Protein AF-A0A1I2R058-F1 (afdb_monomer_lite)

pLDDT: mean 85.04, std 12.89, range [43.91, 97.31]

Sequence (132 aa):
MIHPSYVELMKVVNSDATEVGEEPVVNSRYSIVLAAAKRARQIIGGDDPFVAKPKCNKPLSIAVEELYNQDVKILSEEEAAKLIAEEEAREAQRAKEREEQLREYARKQAEAALQAENTTEVEAEEEATTEE

Structure (mmCIF, N/CA/C/O backbone):
data_AF-A0A1I2R058-F1
#
_entry.id   AF-A0A1I2R058-F1
#
loop_
_atom_site.group_PDB
_atom_site.id
_atom_site.type_symbol
_atom_site.label_atom_id
_atom_site.label_alt_id
_atom_site.label_comp_id
_atom_site.label_asym_id
_atom_site.label_entity_id
_atom_site.label_seq_id
_atom_site.pdbx_PDB_ins_code
_atom_site.Cartn_x
_atom_site.Cartn_y
_atom_site.Cartn_z
_atom_site.occupancy
_atom_site.B_iso_or_equiv
_atom_site.auth_seq_id
_atom_site.auth_comp_id
_atom_site.auth_asym_id
_atom_site.auth_atom_id
_atom_site.pdbx_PDB_model_num
ATOM 1 N N . MET A 1 1 ? 8.945 -6.847 -27.751 1.00 54.06 1 MET A N 1
ATOM 2 C CA . MET A 1 1 ? 9.712 -6.655 -26.500 1.00 54.06 1 MET A CA 1
ATOM 3 C C . MET A 1 1 ? 8.915 -7.246 -25.352 1.00 54.06 1 MET A C 1
ATOM 5 O O . MET A 1 1 ? 7.712 -7.415 -25.507 1.00 54.06 1 MET A O 1
ATOM 9 N N . ILE A 1 2 ? 9.569 -7.594 -24.241 1.00 68.44 2 ILE A N 1
ATOM 10 C CA . ILE A 1 2 ? 8.859 -7.979 -23.015 1.00 68.44 2 ILE A CA 1
ATOM 11 C C . ILE A 1 2 ? 8.210 -6.708 -22.462 1.00 68.44 2 ILE A C 1
ATOM 13 O O . ILE A 1 2 ? 8.915 -5.734 -22.205 1.00 68.44 2 ILE A O 1
ATOM 17 N N . HIS A 1 3 ? 6.885 -6.723 -22.343 1.00 72.88 3 HIS A N 1
ATOM 18 C CA . HIS A 1 3 ? 6.107 -5.636 -21.763 1.00 72.88 3 HIS A CA 1
ATOM 19 C C . HIS A 1 3 ? 5.541 -6.052 -20.399 1.00 72.88 3 HIS A C 1
ATOM 21 O O . HIS A 1 3 ? 5.154 -7.217 -20.249 1.00 72.88 3 HIS A O 1
ATOM 27 N N . PRO A 1 4 ? 5.449 -5.108 -19.446 1.00 85.81 4 PRO A N 1
ATOM 28 C CA . PRO A 1 4 ? 5.922 -3.723 -19.555 1.00 85.81 4 PRO A CA 1
ATOM 29 C C . PRO A 1 4 ? 7.453 -3.614 -19.458 1.00 85.81 4 PRO A C 1
ATOM 31 O O . PRO A 1 4 ? 8.120 -4.409 -18.793 1.00 85.81 4 PRO A O 1
ATOM 34 N N . SER A 1 5 ? 8.021 -2.626 -20.147 1.00 90.06 5 SER A N 1
ATOM 35 C CA . SER A 1 5 ? 9.442 -2.302 -20.036 1.00 90.06 5 SER A CA 1
ATOM 36 C C . SER A 1 5 ? 9.715 -1.471 -18.782 1.00 90.06 5 SER A C 1
ATOM 38 O O . SER A 1 5 ? 8.847 -0.772 -18.262 1.00 90.06 5 SER A O 1
ATOM 40 N N . TYR A 1 6 ? 10.966 -1.476 -18.325 1.00 88.62 6 TYR A N 1
ATOM 41 C CA . TYR A 1 6 ? 11.384 -0.657 -17.187 1.00 88.62 6 TYR A CA 1
ATOM 42 C C . TYR A 1 6 ? 11.066 0.841 -17.369 1.00 88.62 6 TYR A C 1
ATOM 44 O O . TYR A 1 6 ? 10.654 1.514 -16.428 1.00 88.62 6 TYR A O 1
ATOM 52 N N . VAL A 1 7 ? 11.253 1.368 -18.582 1.00 89.56 7 VAL A N 1
ATOM 53 C CA . VAL A 1 7 ? 10.993 2.784 -18.881 1.00 89.56 7 VAL A CA 1
ATOM 54 C C . VAL A 1 7 ? 9.496 3.090 -18.822 1.00 89.56 7 VAL A C 1
ATOM 56 O O . VAL A 1 7 ? 9.119 4.170 -18.383 1.00 89.56 7 VAL A O 1
ATOM 59 N N . GLU A 1 8 ? 8.650 2.145 -19.237 1.00 91.00 8 GLU A N 1
ATOM 60 C CA . GLU A 1 8 ? 7.193 2.272 -19.129 1.00 91.00 8 GLU A CA 1
ATOM 61 C C . GLU A 1 8 ? 6.760 2.299 -17.661 1.00 91.00 8 GLU A C 1
ATOM 63 O O . GLU A 1 8 ? 6.052 3.219 -17.265 1.00 91.00 8 GLU A O 1
ATOM 68 N N . LEU A 1 9 ? 7.263 1.370 -16.840 1.00 90.62 9 LEU A N 1
ATOM 69 C CA . LEU A 1 9 ? 6.973 1.340 -15.402 1.00 90.62 9 LEU A CA 1
ATOM 70 C C . LEU A 1 9 ? 7.388 2.641 -14.708 1.00 90.62 9 LEU A C 1
ATOM 72 O O . LEU A 1 9 ? 6.625 3.186 -13.924 1.00 90.62 9 LEU A O 1
ATOM 76 N N . MET A 1 10 ? 8.568 3.173 -15.033 1.00 90.81 10 MET A N 1
ATOM 77 C CA . MET A 1 10 ? 9.049 4.426 -14.450 1.00 90.81 10 MET A CA 1
ATOM 78 C C . MET A 1 10 ? 8.128 5.614 -14.740 1.00 90.81 10 MET A C 1
ATOM 80 O O . MET A 1 10 ? 7.953 6.485 -13.894 1.00 90.81 10 MET A O 1
ATOM 84 N N . LYS A 1 11 ? 7.561 5.666 -15.949 1.00 89.94 11 LYS A N 1
ATOM 85 C CA . LYS A 1 11 ? 6.641 6.734 -16.347 1.00 89.94 11 LYS A CA 1
ATOM 86 C C . LYS A 1 11 ? 5.294 6.595 -15.654 1.00 89.94 11 LYS A C 1
ATOM 88 O O . LYS A 1 11 ? 4.780 7.585 -15.161 1.00 89.94 11 LYS A O 1
ATOM 93 N N . VAL A 1 12 ? 4.754 5.379 -15.616 1.00 90.62 12 VAL A N 1
ATOM 94 C CA . VAL A 1 12 ? 3.454 5.101 -14.996 1.00 90.62 12 VAL A CA 1
ATOM 95 C C . VAL A 1 12 ? 3.494 5.338 -13.489 1.00 90.62 12 VAL A C 1
ATOM 97 O O . VAL A 1 12 ? 2.598 5.959 -12.943 1.00 90.62 12 VAL A O 1
ATOM 100 N N . VAL A 1 13 ? 4.543 4.888 -12.803 1.00 88.69 13 VAL A N 1
ATOM 101 C CA . VAL A 1 13 ? 4.646 5.063 -11.346 1.00 88.69 13 VAL A CA 1
ATOM 102 C C . VAL A 1 13 ? 4.788 6.536 -10.957 1.00 88.69 13 VAL A C 1
ATOM 104 O O . VAL A 1 13 ? 4.264 6.949 -9.931 1.00 88.69 13 VAL A O 1
ATOM 107 N N . ASN A 1 14 ? 5.484 7.332 -11.769 1.00 89.75 14 ASN A N 1
ATOM 108 C CA . ASN A 1 14 ? 5.691 8.750 -11.486 1.00 89.75 14 ASN A CA 1
ATOM 109 C C . ASN A 1 14 ? 4.631 9.667 -12.112 1.00 89.75 14 ASN A C 1
ATOM 111 O O . ASN A 1 14 ? 4.773 10.877 -11.959 1.00 89.75 14 ASN A O 1
ATOM 115 N N . SER A 1 15 ? 3.616 9.149 -12.820 1.00 87.06 15 SER A N 1
ATOM 116 C CA . SER A 1 15 ? 2.657 10.000 -13.544 1.00 87.06 15 SER A CA 1
ATOM 117 C C . SER A 1 15 ? 2.003 11.013 -12.611 1.00 87.06 15 SER A C 1
ATOM 119 O O . SER A 1 15 ? 2.060 12.208 -12.885 1.00 87.06 15 SER A O 1
ATOM 121 N N . ASP A 1 16 ? 1.519 10.546 -11.459 1.00 80.25 16 ASP A N 1
ATOM 122 C CA . ASP A 1 16 ? 0.811 11.363 -10.472 1.00 80.25 16 ASP A CA 1
ATOM 123 C C . ASP A 1 16 ? 1.713 12.487 -9.934 1.00 80.25 16 ASP A C 1
ATOM 125 O O . ASP A 1 16 ? 1.331 13.654 -9.950 1.00 80.25 16 ASP A O 1
ATOM 129 N N . ALA A 1 17 ? 2.952 12.160 -9.548 1.00 77.00 17 ALA A N 1
ATOM 130 C CA . ALA A 1 17 ? 3.919 13.145 -9.059 1.00 77.00 17 ALA A CA 1
ATOM 131 C C . ALA A 1 17 ? 4.283 14.176 -10.143 1.00 77.00 17 ALA A C 1
ATOM 133 O O . ALA A 1 17 ? 4.318 15.379 -9.887 1.00 77.00 17 ALA A O 1
ATOM 134 N N . THR A 1 18 ? 4.501 13.724 -11.384 1.00 71.25 18 THR A N 1
ATOM 135 C CA . THR A 1 18 ? 4.857 14.622 -12.493 1.00 71.25 18 THR A CA 1
ATOM 136 C C . THR A 1 18 ? 3.718 15.544 -12.920 1.00 71.25 18 THR A C 1
ATOM 138 O O . THR A 1 18 ? 3.991 16.659 -13.360 1.00 71.25 18 THR A O 1
ATOM 141 N N . GLU A 1 19 ? 2.461 15.117 -12.784 1.00 73.00 19 GLU A N 1
ATOM 142 C CA . GLU A 1 19 ? 1.288 15.941 -13.105 1.00 73.00 19 GLU A CA 1
ATOM 143 C C . GLU A 1 19 ? 1.042 17.035 -12.060 1.00 73.00 19 GLU A C 1
ATOM 145 O O . GLU A 1 19 ? 0.653 18.148 -12.416 1.00 73.00 19 GLU A O 1
ATOM 150 N N . VAL A 1 20 ? 1.321 16.751 -10.786 1.00 75.12 20 VAL A N 1
ATOM 151 C CA . VAL A 1 20 ? 1.170 17.708 -9.674 1.00 75.12 20 VAL A CA 1
ATOM 152 C C . VAL A 1 20 ? 2.397 18.630 -9.538 1.00 75.12 20 VAL A C 1
ATOM 154 O O . VAL A 1 20 ? 2.352 19.638 -8.835 1.00 75.12 20 VAL A O 1
ATOM 157 N N . GLY A 1 21 ? 3.480 18.350 -10.274 1.00 76.62 21 GLY A N 1
ATOM 158 C CA . GLY A 1 21 ? 4.735 19.106 -10.204 1.00 76.62 21 GLY A CA 1
ATOM 159 C C . GLY A 1 21 ? 5.572 18.779 -8.964 1.00 76.62 21 GLY A C 1
ATOM 160 O O . GLY A 1 21 ? 6.439 19.567 -8.586 1.00 76.62 21 GLY A O 1
ATOM 161 N N . GLU A 1 22 ? 5.308 17.635 -8.335 1.00 77.62 22 GLU A N 1
ATOM 162 C CA . GLU A 1 22 ? 6.061 17.105 -7.202 1.00 77.62 22 GLU A CA 1
ATOM 163 C C . GLU A 1 22 ? 7.317 16.356 -7.669 1.00 77.62 22 GLU A C 1
ATOM 165 O O . GLU A 1 22 ? 7.486 16.015 -8.846 1.00 77.62 22 GLU A O 1
ATOM 170 N N . GLU A 1 23 ? 8.239 16.107 -6.736 1.00 79.56 23 GLU A N 1
ATOM 171 C CA . GLU A 1 23 ? 9.433 15.327 -7.040 1.00 79.56 23 GLU A CA 1
ATOM 172 C C . GLU A 1 23 ? 9.065 13.875 -7.395 1.00 79.56 23 GLU A C 1
ATOM 174 O O . GLU A 1 23 ? 8.212 13.265 -6.748 1.00 79.56 23 GLU A O 1
ATOM 179 N N . PRO A 1 24 ? 9.712 13.280 -8.414 1.00 82.19 24 PRO A N 1
ATOM 180 C CA . PRO A 1 24 ? 9.434 11.910 -8.813 1.00 82.19 24 PRO A CA 1
ATOM 181 C C . PRO A 1 24 ? 9.752 10.941 -7.673 1.00 82.19 24 PRO A C 1
ATOM 183 O O . PRO A 1 24 ? 10.893 10.851 -7.211 1.00 82.19 24 PRO A O 1
ATOM 186 N N . VAL A 1 25 ? 8.747 10.151 -7.296 1.00 81.62 25 VAL A N 1
ATOM 187 C CA . VAL A 1 25 ? 8.838 9.125 -6.248 1.00 81.62 25 VAL A CA 1
ATOM 188 C C . VAL A 1 25 ? 9.936 8.110 -6.568 1.00 81.62 25 VAL A C 1
ATOM 190 O O . VAL A 1 25 ? 10.644 7.622 -5.683 1.00 81.62 25 VAL A O 1
ATOM 193 N N . VAL A 1 26 ? 10.112 7.784 -7.852 1.00 85.44 26 VAL A N 1
ATOM 194 C CA . VAL A 1 26 ? 11.072 6.778 -8.292 1.00 85.44 26 VAL A CA 1
ATOM 195 C C . VAL A 1 26 ? 12.054 7.328 -9.318 1.00 85.44 26 VAL A C 1
ATOM 197 O O . VAL A 1 26 ? 11.699 7.607 -10.457 1.00 85.44 26 VAL A O 1
ATOM 200 N N . ASN A 1 27 ? 13.334 7.382 -8.933 1.00 84.38 27 ASN A N 1
ATOM 201 C CA . ASN A 1 27 ? 14.437 7.855 -9.784 1.00 84.38 27 ASN A CA 1
ATOM 202 C C . ASN A 1 27 ? 15.387 6.745 -10.261 1.00 84.38 27 ASN A C 1
ATOM 204 O O . ASN A 1 27 ? 16.202 6.958 -11.159 1.00 84.38 27 ASN A O 1
ATOM 208 N N . SER A 1 28 ? 15.287 5.535 -9.699 1.00 89.50 28 SER A N 1
ATOM 209 C CA . SER A 1 28 ? 16.214 4.436 -9.991 1.00 89.50 28 SER A CA 1
ATOM 210 C C . SER A 1 28 ? 15.523 3.135 -10.397 1.00 89.50 28 SER A C 1
ATOM 212 O O . SER A 1 28 ? 14.393 2.856 -9.989 1.00 89.50 28 SER A O 1
ATOM 214 N N . ARG A 1 29 ? 16.256 2.276 -11.130 1.00 91.25 29 ARG A N 1
ATOM 215 C CA . ARG A 1 29 ? 15.748 0.941 -11.494 1.00 91.25 29 ARG A CA 1
ATOM 216 C C . ARG A 1 29 ? 15.513 0.054 -10.289 1.00 91.25 29 ARG A C 1
ATOM 218 O O . ARG A 1 29 ? 14.584 -0.749 -10.264 1.00 91.25 29 ARG A O 1
ATOM 225 N N . TYR A 1 30 ? 16.374 0.223 -9.298 1.00 92.81 30 TYR A N 1
ATOM 226 C CA . TYR A 1 30 ? 16.395 -0.583 -8.094 1.00 92.81 30 TYR A CA 1
ATOM 227 C C . TYR A 1 30 ? 15.135 -0.386 -7.258 1.00 92.81 30 TYR A C 1
ATOM 229 O O . TYR A 1 30 ? 14.639 -1.356 -6.699 1.00 92.81 30 TYR A O 1
ATOM 237 N N . SER A 1 31 ? 14.570 0.821 -7.240 1.00 91.06 31 SER A N 1
ATOM 238 C CA . SER A 1 31 ? 13.334 1.123 -6.513 1.00 91.06 31 SER A CA 1
ATOM 239 C C . SER A 1 31 ? 12.144 0.312 -7.037 1.00 91.06 31 SER A C 1
ATOM 241 O O . SER A 1 31 ? 11.438 -0.307 -6.245 1.00 91.06 31 SER A O 1
ATOM 243 N N . ILE A 1 32 ? 11.967 0.230 -8.363 1.00 92.38 32 ILE A N 1
ATOM 244 C CA . ILE A 1 32 ? 10.899 -0.583 -8.974 1.00 92.38 32 ILE A CA 1
ATOM 245 C C . ILE A 1 32 ? 11.112 -2.067 -8.664 1.00 92.38 32 ILE A C 1
ATOM 247 O O . 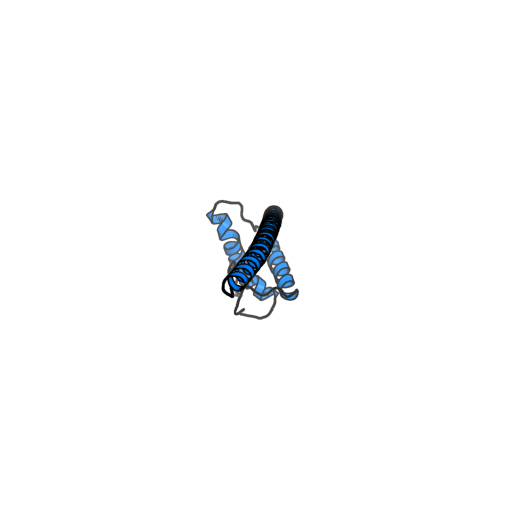ILE A 1 32 ? 10.175 -2.764 -8.283 1.00 92.38 32 ILE A O 1
ATOM 251 N N . VAL A 1 33 ? 12.352 -2.554 -8.782 1.00 94.31 33 VAL A N 1
ATOM 252 C CA . VAL A 1 33 ? 12.690 -3.953 -8.473 1.00 94.31 33 VAL A CA 1
ATOM 253 C C . VAL A 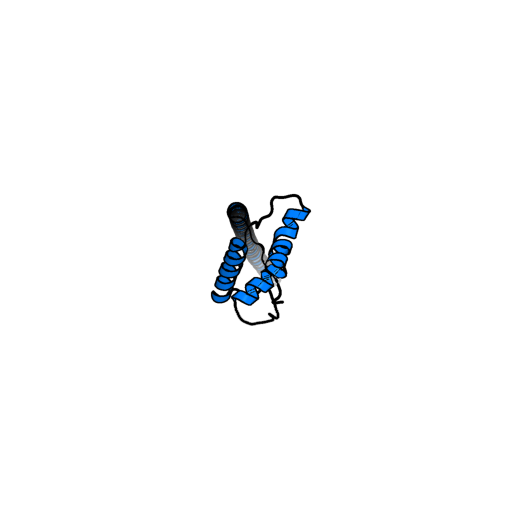1 33 ? 12.391 -4.279 -7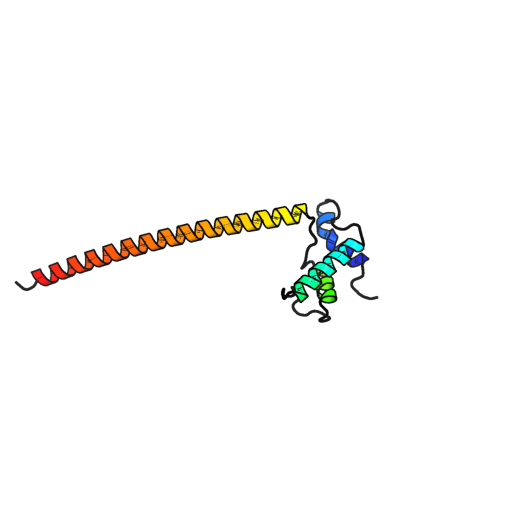.010 1.00 94.31 33 VAL A C 1
ATOM 255 O O . VAL A 1 33 ? 11.819 -5.328 -6.719 1.00 94.31 33 VAL A O 1
ATOM 258 N N . LEU A 1 34 ? 12.747 -3.381 -6.090 1.00 94.00 34 LEU A N 1
ATOM 259 C CA . LEU A 1 34 ? 12.524 -3.569 -4.663 1.00 94.00 34 LEU A CA 1
ATOM 260 C C . LEU A 1 34 ? 11.030 -3.562 -4.326 1.00 94.00 34 LEU A C 1
ATOM 262 O O . LEU A 1 34 ? 10.577 -4.427 -3.579 1.00 94.00 34 LEU A O 1
ATOM 266 N N . ALA A 1 35 ? 10.263 -2.633 -4.898 1.00 93.50 35 ALA A N 1
ATOM 267 C CA . ALA A 1 35 ? 8.818 -2.559 -4.710 1.00 93.50 35 ALA A CA 1
ATOM 268 C C . ALA A 1 35 ? 8.105 -3.803 -5.256 1.00 93.50 35 ALA A C 1
ATOM 270 O O . ALA A 1 35 ? 7.359 -4.450 -4.523 1.00 93.50 35 ALA A O 1
ATOM 271 N N . ALA A 1 36 ? 8.412 -4.208 -6.493 1.00 94.50 36 ALA A N 1
ATOM 272 C CA . ALA A 1 36 ? 7.850 -5.416 -7.095 1.00 94.50 36 ALA A CA 1
ATOM 273 C C . ALA A 1 36 ? 8.203 -6.673 -6.283 1.00 94.50 36 ALA A C 1
ATOM 275 O O . ALA A 1 36 ? 7.360 -7.545 -6.085 1.00 94.50 36 ALA A O 1
ATOM 276 N N . ALA A 1 37 ? 9.430 -6.763 -5.757 1.00 96.56 37 ALA A N 1
ATOM 277 C CA . ALA A 1 37 ? 9.844 -7.874 -4.904 1.00 96.56 37 ALA A CA 1
ATOM 278 C C . ALA A 1 37 ? 9.116 -7.885 -3.550 1.00 96.56 37 ALA A C 1
ATOM 280 O O . ALA A 1 37 ? 8.719 -8.955 -3.086 1.00 96.56 37 ALA A O 1
ATOM 281 N N . LYS A 1 38 ? 8.925 -6.720 -2.915 1.00 95.75 38 LYS A N 1
ATOM 282 C CA . LYS A 1 38 ? 8.150 -6.595 -1.669 1.00 95.75 38 LYS A CA 1
ATOM 283 C C . LYS A 1 38 ? 6.695 -7.012 -1.891 1.00 95.75 38 LYS A C 1
ATOM 285 O O . LYS A 1 38 ? 6.196 -7.851 -1.145 1.00 95.75 38 LYS A O 1
ATOM 290 N N . ARG A 1 39 ? 6.057 -6.518 -2.955 1.00 96.44 39 ARG A N 1
ATOM 291 C CA . ARG A 1 39 ? 4.677 -6.885 -3.295 1.00 96.44 39 ARG A CA 1
ATOM 292 C C . ARG A 1 39 ? 4.537 -8.366 -3.652 1.00 96.44 39 ARG A C 1
ATOM 294 O O . ARG A 1 39 ? 3.627 -9.035 -3.182 1.00 96.44 39 ARG A O 1
ATOM 301 N N . ALA A 1 40 ? 5.494 -8.939 -4.377 1.00 96.88 40 ALA A N 1
ATOM 302 C CA . ALA A 1 40 ? 5.500 -10.376 -4.645 1.00 96.88 40 ALA A CA 1
ATOM 303 C C . ALA A 1 40 ? 5.554 -11.216 -3.356 1.00 96.88 40 ALA A C 1
ATOM 305 O O . ALA A 1 40 ? 4.929 -12.271 -3.289 1.00 96.88 40 ALA A O 1
ATOM 306 N N . ARG A 1 41 ? 6.283 -10.759 -2.325 1.00 97.31 41 ARG A N 1
ATOM 307 C CA . ARG A 1 41 ? 6.312 -11.430 -1.015 1.00 97.31 41 ARG A CA 1
ATOM 308 C C . ARG A 1 41 ? 4.980 -11.339 -0.280 1.00 97.31 41 ARG A C 1
ATOM 310 O O . ARG A 1 41 ? 4.615 -12.320 0.349 1.00 97.31 41 ARG A O 1
ATOM 317 N N . GLN A 1 42 ? 4.271 -10.216 -0.379 1.00 96.31 42 GLN A N 1
ATOM 318 C CA . GLN A 1 42 ? 2.913 -10.069 0.159 1.00 96.31 42 GLN A CA 1
ATOM 319 C C . GLN A 1 42 ? 1.960 -11.094 -0.469 1.00 96.31 42 GLN A C 1
ATOM 321 O O . GLN A 1 42 ? 1.321 -11.853 0.251 1.00 96.31 42 GLN A O 1
ATOM 326 N N . ILE A 1 43 ? 1.984 -11.224 -1.801 1.00 95.44 43 ILE A N 1
ATOM 327 C CA . ILE A 1 43 ? 1.183 -12.225 -2.529 1.00 95.44 43 ILE A CA 1
ATOM 328 C C . ILE A 1 43 ? 1.539 -13.653 -2.086 1.00 95.44 43 ILE A C 1
ATOM 330 O O . ILE A 1 43 ? 0.668 -14.490 -1.876 1.00 95.44 43 ILE A O 1
ATOM 334 N N . ILE A 1 44 ? 2.830 -13.951 -1.905 1.00 96.19 44 ILE A N 1
ATOM 335 C CA . ILE A 1 44 ? 3.273 -15.253 -1.374 1.00 96.19 44 ILE A CA 1
ATOM 336 C C . ILE A 1 44 ? 2.807 -15.457 0.078 1.00 96.19 44 ILE A C 1
ATOM 338 O O . ILE A 1 44 ? 2.544 -16.588 0.478 1.00 96.19 44 ILE A O 1
ATOM 342 N N . GLY A 1 45 ? 2.711 -14.378 0.857 1.00 96.69 45 GLY A N 1
ATOM 343 C CA . GLY A 1 45 ? 2.212 -14.365 2.232 1.00 96.69 45 GLY A CA 1
ATOM 344 C C . GLY A 1 45 ? 0.705 -14.592 2.363 1.00 96.69 45 GLY A C 1
ATOM 345 O O . GLY A 1 45 ? 0.239 -14.781 3.482 1.00 96.69 45 GLY A O 1
ATOM 346 N N . GLY A 1 46 ? -0.031 -14.629 1.247 1.00 94.69 46 GLY A N 1
ATOM 347 C CA . GLY A 1 46 ? -1.472 -14.867 1.215 1.00 94.69 46 GLY A CA 1
ATOM 348 C C . GLY A 1 46 ? -2.312 -13.625 0.927 1.00 94.69 46 GLY A C 1
ATOM 349 O O . GLY A 1 46 ? -3.532 -13.747 0.921 1.00 94.69 46 GLY A O 1
ATOM 350 N N . ASP A 1 47 ? -1.697 -12.466 0.670 1.00 94.94 47 ASP A N 1
ATOM 351 C CA . ASP A 1 47 ? -2.448 -11.294 0.220 1.00 94.94 47 ASP A CA 1
ATOM 352 C C . ASP A 1 47 ? -3.034 -11.552 -1.170 1.00 94.94 47 ASP A C 1
ATOM 354 O O . ASP A 1 47 ? -2.332 -11.983 -2.094 1.00 94.94 47 ASP A O 1
ATOM 358 N N . ASP A 1 48 ? -4.312 -11.221 -1.331 1.00 93.06 48 ASP A N 1
ATOM 359 C CA . ASP A 1 48 ? -4.983 -11.347 -2.615 1.00 93.06 48 ASP A CA 1
ATOM 360 C C . ASP A 1 48 ? -4.364 -10.385 -3.651 1.00 93.06 48 ASP A C 1
ATOM 362 O O . ASP A 1 48 ? -4.107 -9.206 -3.360 1.00 93.06 48 ASP A O 1
ATOM 366 N N . PRO A 1 49 ? -4.106 -10.864 -4.881 1.00 93.94 49 PRO A N 1
ATOM 367 C CA . PRO A 1 49 ? -3.785 -10.003 -6.008 1.00 93.94 49 PRO A CA 1
ATOM 368 C C . PRO A 1 49 ? -4.912 -9.012 -6.308 1.00 93.94 49 PRO A C 1
ATOM 370 O O . PRO A 1 49 ? -6.083 -9.387 -6.350 1.00 93.94 49 PRO A O 1
ATOM 373 N N . PHE A 1 50 ? -4.557 -7.772 -6.634 1.00 92.69 50 PHE A N 1
ATOM 374 C CA . PHE A 1 50 ? -5.517 -6.774 -7.118 1.00 92.69 50 PHE A CA 1
ATOM 375 C C . PHE A 1 50 ? -5.943 -7.050 -8.566 1.00 92.69 50 PHE A C 1
ATOM 377 O O . PHE A 1 50 ? -7.044 -6.701 -8.992 1.00 92.69 50 PHE A O 1
ATOM 384 N N . VAL A 1 51 ? -5.095 -7.747 -9.328 1.00 88.25 51 VAL A N 1
ATOM 385 C CA . VAL A 1 51 ? -5.388 -8.137 -10.708 1.00 88.25 51 VAL A CA 1
ATOM 386 C C . VAL A 1 51 ? -6.252 -9.399 -10.728 1.00 88.25 51 VAL A C 1
ATOM 388 O O . VAL A 1 51 ? -5.781 -10.500 -10.451 1.00 88.25 51 VAL A O 1
ATOM 391 N N . ALA A 1 52 ? -7.510 -9.259 -11.155 1.00 82.00 52 ALA A N 1
ATOM 392 C CA . ALA A 1 52 ? -8.479 -10.360 -11.187 1.00 82.00 52 ALA A CA 1
ATOM 393 C C . ALA A 1 52 ? -8.114 -11.514 -12.148 1.00 82.00 52 ALA A C 1
ATOM 395 O O . ALA A 1 52 ? -8.514 -12.658 -11.934 1.00 82.00 52 ALA A O 1
ATOM 396 N N . LYS A 1 53 ? -7.400 -11.229 -13.246 1.00 83.94 53 LYS A N 1
ATOM 397 C CA . LYS A 1 53 ? -6.979 -12.225 -14.252 1.00 83.94 53 LYS A CA 1
ATOM 398 C C . LYS A 1 53 ? -5.547 -11.942 -14.710 1.00 83.94 53 LYS A C 1
ATOM 400 O O . LYS A 1 53 ? -5.370 -11.345 -15.774 1.00 83.94 53 LYS A O 1
ATOM 405 N N . PRO A 1 54 ? -4.532 -12.337 -13.925 1.00 83.38 54 PRO A N 1
ATOM 406 C CA . PRO A 1 54 ? -3.153 -12.051 -14.277 1.00 83.38 54 PRO A CA 1
ATOM 407 C C . PRO A 1 54 ? -2.754 -12.818 -15.535 1.00 83.38 54 PRO A C 1
ATOM 409 O O . PRO A 1 54 ? -3.148 -13.970 -15.738 1.00 83.38 54 PRO A O 1
ATOM 412 N N . LYS A 1 55 ? -1.919 -12.204 -16.379 1.00 83.25 55 LYS A N 1
ATOM 413 C CA . LYS A 1 55 ? -1.423 -12.872 -17.600 1.00 83.25 55 LYS A CA 1
ATOM 414 C C . LYS A 1 55 ? -0.576 -14.101 -17.281 1.00 83.25 55 LYS A C 1
ATOM 416 O O . LYS A 1 55 ? -0.458 -15.012 -18.098 1.00 83.25 55 LYS A O 1
ATOM 421 N N . CYS A 1 56 ? 0.045 -14.119 -16.105 1.00 85.62 56 CYS A N 1
ATOM 422 C CA . CYS A 1 56 ? 0.769 -15.273 -15.603 1.00 85.62 56 CYS A CA 1
ATOM 423 C C . CYS A 1 56 ? 0.736 -15.329 -14.074 1.00 85.62 56 CYS A C 1
ATOM 425 O O . CYS A 1 56 ? 0.815 -14.313 -13.393 1.00 85.62 56 CYS A O 1
ATOM 427 N N . ASN A 1 57 ? 0.686 -16.545 -13.532 1.00 88.06 57 ASN A N 1
ATOM 428 C CA . ASN A 1 57 ? 0.429 -16.783 -12.107 1.00 88.06 57 ASN A CA 1
ATOM 429 C C . ASN A 1 57 ? 1.682 -16.670 -11.221 1.00 88.06 57 ASN A C 1
ATOM 431 O O . ASN A 1 57 ? 1.687 -17.133 -10.084 1.00 88.06 57 ASN A O 1
ATOM 435 N N . LYS A 1 58 ? 2.787 -16.125 -11.741 1.00 93.00 58 LYS A N 1
ATOM 436 C CA . LYS A 1 58 ? 4.012 -15.959 -10.952 1.00 93.00 58 LYS A CA 1
ATOM 437 C C . LYS A 1 58 ? 3.867 -14.706 -10.084 1.00 93.00 58 LYS A C 1
ATOM 439 O O . LYS A 1 58 ? 3.657 -13.643 -10.663 1.00 93.00 58 LYS A O 1
ATOM 444 N N . PRO A 1 59 ? 4.079 -14.773 -8.756 1.00 94.94 59 PRO A N 1
ATOM 445 C CA . PRO A 1 59 ? 3.863 -13.630 -7.861 1.00 94.94 59 PRO A CA 1
ATOM 446 C C . PRO A 1 59 ? 4.588 -12.351 -8.289 1.00 94.94 59 PRO A C 1
ATOM 448 O O . PRO A 1 59 ? 4.019 -11.268 -8.264 1.00 94.94 59 PRO A O 1
ATOM 451 N N . LEU A 1 60 ? 5.832 -12.474 -8.763 1.00 94.38 60 LEU A N 1
ATOM 452 C CA . LEU A 1 60 ? 6.597 -11.326 -9.252 1.00 94.38 60 LEU A CA 1
ATOM 453 C C . LEU A 1 60 ? 5.973 -10.683 -10.493 1.00 94.38 60 LEU A C 1
ATOM 455 O O . LEU A 1 60 ? 5.990 -9.467 -10.636 1.00 94.38 60 LEU A O 1
ATOM 459 N N . SER A 1 61 ? 5.442 -11.492 -11.402 1.00 92.94 61 SER A N 1
ATOM 460 C CA . SER A 1 61 ? 4.827 -10.980 -12.619 1.00 92.94 61 SER A CA 1
ATOM 461 C C . SER A 1 61 ? 3.484 -10.312 -12.341 1.00 92.94 61 SER A C 1
ATOM 463 O O . SER A 1 61 ? 3.202 -9.290 -12.953 1.00 92.94 61 SER A O 1
ATOM 465 N N . ILE A 1 62 ? 2.719 -10.839 -11.381 1.00 94.62 62 ILE A N 1
ATOM 466 C CA . ILE A 1 62 ? 1.503 -10.202 -10.862 1.00 94.62 62 ILE A CA 1
ATOM 467 C C . ILE A 1 62 ? 1.852 -8.839 -10.259 1.00 94.62 62 ILE A C 1
ATOM 469 O O . ILE A 1 62 ? 1.272 -7.839 -10.655 1.00 94.62 62 ILE A O 1
ATOM 473 N N . ALA A 1 63 ? 2.867 -8.768 -9.392 1.00 95.19 63 ALA A N 1
ATOM 474 C CA . ALA A 1 63 ? 3.299 -7.511 -8.779 1.00 95.19 63 ALA A CA 1
ATOM 475 C C . ALA A 1 63 ? 3.751 -6.454 -9.808 1.00 95.19 63 ALA A C 1
ATOM 477 O O . ALA A 1 63 ? 3.505 -5.264 -9.633 1.00 95.19 63 ALA A O 1
ATOM 478 N N . VAL A 1 64 ? 4.416 -6.869 -10.892 1.00 93.50 64 VAL A N 1
ATOM 479 C CA . VAL A 1 64 ? 4.789 -5.957 -11.990 1.00 93.50 64 VAL A CA 1
ATOM 480 C C . VAL A 1 64 ? 3.559 -5.481 -12.769 1.00 93.50 64 VAL A C 1
ATOM 482 O O . VAL A 1 64 ? 3.525 -4.326 -13.188 1.00 93.50 64 VAL A O 1
ATOM 485 N N . GLU A 1 65 ? 2.562 -6.345 -12.966 1.00 92.69 65 GLU A N 1
ATOM 486 C CA . GLU A 1 65 ? 1.293 -5.993 -13.614 1.00 92.69 65 GLU A CA 1
ATOM 487 C C . GLU A 1 65 ? 0.474 -5.021 -12.748 1.00 92.69 65 GLU A C 1
ATOM 489 O O . GLU A 1 65 ? 0.022 -4.003 -13.260 1.00 92.69 65 GLU A O 1
ATOM 494 N N . GLU A 1 66 ? 0.392 -5.254 -11.436 1.00 93.69 66 GLU A N 1
ATOM 495 C CA . GLU A 1 66 ? -0.242 -4.348 -10.465 1.00 93.69 66 GLU A CA 1
ATOM 496 C C . GLU A 1 66 ? 0.418 -2.961 -10.445 1.00 93.69 66 GLU A C 1
ATOM 498 O O . GLU A 1 66 ? -0.273 -1.945 -10.478 1.00 93.69 66 GLU A O 1
ATOM 503 N N . LEU A 1 67 ? 1.757 -2.899 -10.449 1.00 92.44 67 LEU A N 1
ATOM 504 C CA . LEU A 1 67 ? 2.487 -1.628 -10.537 1.00 92.44 67 LEU A CA 1
ATOM 505 C C . LEU A 1 67 ? 2.224 -0.901 -11.864 1.00 92.44 67 LEU A C 1
ATOM 507 O O . LEU A 1 67 ? 2.150 0.324 -11.892 1.00 92.44 67 LEU A O 1
ATOM 511 N N . TYR A 1 68 ? 2.101 -1.639 -12.969 1.00 92.69 68 TYR A N 1
ATOM 512 C CA . TYR A 1 68 ? 1.812 -1.061 -14.282 1.00 92.69 68 TYR A CA 1
ATOM 513 C C . TYR A 1 68 ? 0.365 -0.574 -14.418 1.00 92.69 68 TYR A C 1
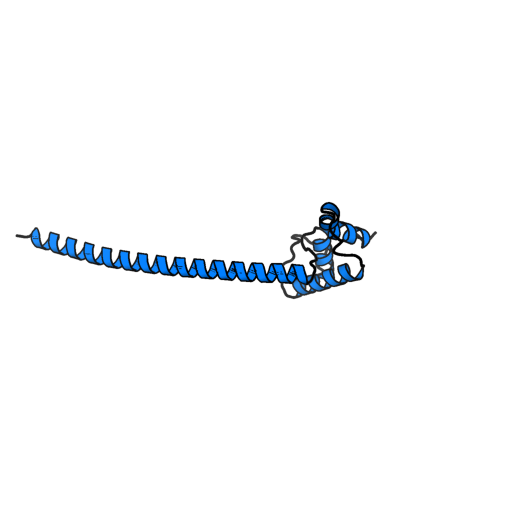ATOM 515 O O . TYR A 1 68 ? 0.112 0.391 -15.130 1.00 92.69 68 TYR A O 1
ATOM 523 N N . ASN A 1 69 ? -0.579 -1.217 -13.739 1.00 91.75 69 ASN A N 1
ATOM 524 C CA . ASN A 1 69 ? -1.977 -0.791 -13.711 1.00 91.75 69 ASN A CA 1
ATOM 525 C C . ASN A 1 69 ? -2.249 0.293 -12.655 1.00 91.75 69 ASN A C 1
ATOM 527 O O . ASN A 1 69 ? -3.364 0.795 -12.589 1.00 91.75 69 ASN A O 1
ATOM 531 N N . GLN A 1 70 ? -1.242 0.652 -11.847 1.00 90.00 70 GLN A N 1
ATOM 532 C CA . GLN A 1 70 ? -1.349 1.555 -10.693 1.00 90.00 70 GLN A CA 1
ATOM 533 C C . GLN A 1 70 ? -2.277 1.056 -9.572 1.00 90.00 70 GLN A C 1
ATOM 535 O O . GLN A 1 70 ? -2.658 1.832 -8.697 1.00 90.00 70 GLN A O 1
ATOM 540 N N . ASP A 1 71 ? -2.574 -0.246 -9.542 1.00 91.25 71 ASP A N 1
ATOM 541 C CA . ASP A 1 71 ? -3.317 -0.883 -8.446 1.00 91.25 71 ASP A CA 1
ATOM 542 C C . ASP A 1 71 ? -2.508 -0.844 -7.134 1.00 91.25 71 ASP A C 1
ATOM 544 O O . ASP A 1 71 ? -3.062 -0.844 -6.036 1.00 91.25 71 ASP A O 1
ATOM 548 N N . VAL A 1 72 ? -1.175 -0.782 -7.248 1.00 91.38 72 VAL A N 1
ATOM 549 C CA . VAL A 1 72 ? -0.233 -0.642 -6.132 1.00 91.38 72 VAL A CA 1
ATOM 550 C C . VAL A 1 72 ? 0.603 0.617 -6.328 1.00 91.38 72 VAL A C 1
ATOM 552 O O . VAL A 1 72 ? 1.233 0.795 -7.372 1.00 91.38 72 VAL A O 1
ATOM 555 N N . LYS A 1 73 ? 0.672 1.462 -5.293 1.00 90.50 73 LYS A N 1
ATOM 556 C CA . LYS A 1 73 ? 1.517 2.664 -5.274 1.00 90.50 73 LYS A CA 1
ATOM 557 C C . LYS A 1 73 ? 2.774 2.458 -4.437 1.00 90.50 73 LYS A C 1
ATOM 559 O O . LYS A 1 73 ? 2.754 1.807 -3.393 1.00 90.50 73 LYS A O 1
ATOM 564 N N . ILE A 1 74 ? 3.878 3.026 -4.912 1.00 90.75 74 ILE A N 1
ATOM 565 C CA . ILE A 1 74 ? 5.130 3.102 -4.158 1.00 90.75 74 ILE A CA 1
ATOM 566 C C . ILE A 1 74 ? 5.070 4.385 -3.340 1.00 90.75 74 ILE A C 1
ATOM 568 O O . ILE A 1 74 ? 4.836 5.446 -3.902 1.00 90.75 74 ILE A O 1
ATOM 572 N N . LEU A 1 75 ? 5.278 4.269 -2.034 1.00 89.25 75 LEU A N 1
ATOM 573 C CA . LEU A 1 75 ? 5.295 5.397 -1.110 1.00 89.25 75 LEU A CA 1
ATOM 574 C C . LEU A 1 75 ? 6.680 5.539 -0.487 1.00 89.25 75 LEU A C 1
ATOM 576 O O . LEU A 1 75 ? 7.414 4.552 -0.341 1.00 89.25 75 LEU A O 1
ATOM 580 N N . SER A 1 76 ? 7.021 6.765 -0.102 1.00 86.38 76 SER A N 1
ATOM 581 C CA . SER A 1 76 ? 8.166 7.024 0.767 1.00 86.38 76 SER A CA 1
ATOM 582 C C . SER A 1 76 ? 7.899 6.522 2.192 1.00 86.38 76 SER A C 1
ATOM 584 O O . SER A 1 76 ? 6.759 6.280 2.590 1.00 86.38 76 SER A O 1
ATOM 586 N N . GLU A 1 77 ? 8.959 6.353 2.985 1.00 85.25 77 GLU A N 1
ATOM 587 C CA . GLU A 1 77 ? 8.826 5.901 4.378 1.00 85.25 77 GLU A CA 1
ATOM 588 C C . GLU A 1 77 ? 8.025 6.892 5.235 1.00 85.25 77 GLU A C 1
ATOM 590 O O . GLU A 1 77 ? 7.249 6.473 6.090 1.00 85.25 77 GLU A O 1
ATOM 595 N N . GLU A 1 78 ? 8.163 8.196 4.975 1.00 86.75 78 GLU A N 1
ATOM 596 C CA . GLU A 1 78 ? 7.422 9.235 5.691 1.00 86.75 78 GLU A CA 1
ATOM 597 C C . GLU A 1 78 ? 5.928 9.212 5.340 1.00 86.75 78 GLU A C 1
ATOM 599 O O . GLU A 1 78 ? 5.084 9.270 6.234 1.00 86.75 78 GLU A O 1
ATOM 604 N N . GLU A 1 79 ? 5.583 9.089 4.056 1.00 86.19 79 GLU A N 1
ATOM 605 C CA . GLU A 1 79 ? 4.186 8.980 3.614 1.00 86.19 79 GLU A CA 1
ATOM 606 C C . GLU A 1 79 ? 3.536 7.698 4.128 1.00 86.19 79 GLU A C 1
ATOM 608 O O . GLU A 1 79 ? 2.415 7.734 4.633 1.00 86.19 79 GLU A O 1
ATOM 613 N N . ALA A 1 80 ? 4.253 6.573 4.062 1.00 87.12 80 ALA A N 1
ATOM 614 C CA . ALA A 1 80 ? 3.775 5.308 4.599 1.00 87.12 80 ALA A CA 1
ATOM 615 C C . ALA A 1 80 ? 3.511 5.411 6.110 1.00 87.12 80 ALA A C 1
ATOM 617 O O . ALA A 1 80 ? 2.455 4.991 6.574 1.00 87.12 80 ALA A O 1
ATOM 618 N N . ALA A 1 81 ? 4.426 6.019 6.873 1.00 89.50 81 ALA A N 1
ATOM 619 C CA . ALA A 1 81 ? 4.246 6.219 8.309 1.00 89.50 81 ALA A CA 1
ATOM 620 C C . ALA A 1 81 ? 3.046 7.125 8.630 1.00 89.50 81 ALA A C 1
ATOM 622 O O . ALA A 1 81 ? 2.301 6.838 9.566 1.00 89.50 81 ALA A O 1
ATOM 623 N N . LYS A 1 82 ? 2.828 8.190 7.845 1.00 90.69 82 LYS A N 1
ATOM 624 C CA . LYS A 1 82 ? 1.665 9.079 7.997 1.00 90.69 82 LYS A CA 1
ATOM 625 C C . LYS A 1 82 ? 0.348 8.345 7.749 1.00 90.69 82 LYS A C 1
ATOM 627 O O . LYS A 1 82 ? -0.548 8.458 8.579 1.00 90.69 82 LYS A O 1
ATOM 632 N N . LEU A 1 83 ? 0.247 7.572 6.664 1.00 89.50 83 LEU A N 1
ATOM 633 C CA . LEU A 1 83 ? -0.971 6.820 6.343 1.00 89.50 83 LEU A CA 1
ATOM 634 C C . LEU A 1 83 ? -1.283 5.757 7.396 1.00 89.50 83 LEU A C 1
ATOM 636 O O . LEU A 1 83 ? -2.427 5.649 7.820 1.00 89.50 83 LEU A O 1
ATOM 640 N N . ILE A 1 84 ? -0.268 5.025 7.867 1.00 90.50 84 ILE A N 1
ATOM 641 C CA . ILE A 1 84 ? -0.446 4.028 8.932 1.00 90.50 84 ILE A CA 1
ATOM 642 C C . ILE A 1 84 ? -0.958 4.706 10.209 1.00 90.50 84 ILE A C 1
ATOM 644 O O . ILE A 1 84 ? -1.954 4.267 10.778 1.00 90.50 84 ILE A O 1
ATOM 648 N N . ALA A 1 85 ? -0.337 5.813 10.628 1.00 91.56 85 ALA A N 1
ATOM 649 C CA . ALA A 1 85 ? -0.763 6.543 11.821 1.00 91.56 85 ALA A CA 1
ATOM 650 C C . ALA A 1 85 ? -2.191 7.109 11.691 1.00 91.56 85 ALA A C 1
ATOM 652 O O . ALA A 1 85 ? -2.953 7.112 12.661 1.00 91.56 85 ALA A O 1
ATOM 653 N N . GLU A 1 86 ? -2.572 7.585 10.502 1.00 91.12 86 GLU A N 1
ATOM 654 C CA . GLU A 1 86 ? -3.924 8.077 10.225 1.00 91.12 86 GLU A CA 1
ATOM 655 C C . GLU A 1 86 ? -4.964 6.945 10.244 1.00 91.12 86 GLU A C 1
ATOM 657 O O . GLU A 1 86 ? -6.041 7.105 10.826 1.00 91.12 86 GLU A O 1
ATOM 662 N N . GLU A 1 87 ? -4.647 5.784 9.664 1.00 89.88 87 GLU A N 1
ATOM 663 C CA . GLU A 1 87 ? -5.523 4.612 9.693 1.00 89.88 87 GLU A CA 1
ATOM 664 C C . GLU A 1 87 ? -5.722 4.081 11.114 1.00 89.88 87 GLU A C 1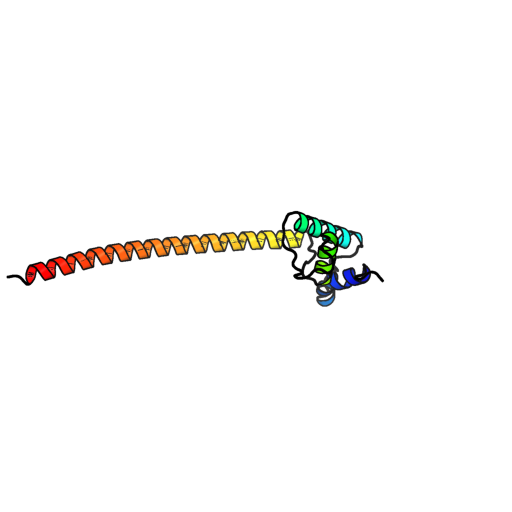
ATOM 666 O O . GLU A 1 87 ? -6.869 3.877 11.518 1.00 89.88 87 GLU A O 1
ATOM 671 N N . GLU A 1 88 ? -4.650 3.959 11.899 1.00 92.00 88 GLU A N 1
ATOM 672 C CA . GLU A 1 88 ? -4.713 3.566 13.311 1.00 92.00 88 GLU A CA 1
ATOM 673 C C . GLU A 1 88 ? -5.572 4.543 14.133 1.00 92.00 88 GLU A C 1
ATOM 675 O O . GLU A 1 88 ? -6.422 4.129 14.929 1.00 92.00 88 GLU A O 1
ATOM 680 N N . ALA A 1 89 ? -5.416 5.853 13.913 1.00 92.31 89 ALA A N 1
ATOM 681 C CA . ALA A 1 89 ? -6.225 6.870 14.581 1.00 92.31 89 ALA A CA 1
ATOM 682 C C . ALA A 1 89 ? -7.711 6.770 14.197 1.00 92.31 89 ALA A C 1
ATOM 684 O O . ALA A 1 89 ? -8.587 6.868 15.064 1.00 92.31 89 ALA A O 1
ATOM 685 N N . ARG A 1 90 ? -8.010 6.537 12.913 1.00 92.75 90 ARG A N 1
ATOM 686 C CA . ARG A 1 90 ? -9.378 6.359 12.406 1.00 92.75 90 ARG A CA 1
ATOM 687 C C . ARG A 1 90 ? -10.027 5.091 12.957 1.00 92.75 90 ARG A C 1
ATOM 689 O O . ARG A 1 90 ? -11.207 5.108 13.304 1.00 92.75 90 ARG A O 1
ATOM 696 N N . GLU A 1 91 ? -9.287 3.992 13.056 1.00 92.94 91 GLU A N 1
ATOM 697 C CA . GLU A 1 91 ? -9.779 2.755 13.670 1.00 92.94 91 GLU A CA 1
ATOM 698 C C . GLU A 1 91 ? -10.054 2.934 15.164 1.00 92.94 91 GLU A C 1
ATOM 700 O O . GLU A 1 91 ? -11.111 2.517 15.643 1.00 92.94 91 GLU A O 1
ATOM 705 N N . ALA A 1 92 ? -9.178 3.641 15.883 1.00 92.44 92 ALA A N 1
ATOM 706 C CA . ALA A 1 92 ? -9.395 3.975 17.287 1.00 92.44 92 ALA A CA 1
ATOM 707 C C . ALA A 1 92 ? -10.635 4.865 17.494 1.00 92.44 92 ALA A C 1
ATOM 709 O O . ALA A 1 92 ? -11.379 4.668 18.456 1.00 92.44 92 ALA A O 1
ATOM 710 N N . GLN A 1 93 ? -10.891 5.823 16.596 1.00 92.38 93 GLN A N 1
ATOM 711 C CA . GLN A 1 93 ? -12.115 6.635 16.613 1.00 92.38 93 GLN A CA 1
ATOM 712 C C . GLN A 1 93 ? -13.362 5.772 16.392 1.00 92.38 93 GLN A C 1
ATOM 714 O O . GLN A 1 93 ? -14.276 5.800 17.213 1.00 92.38 93 GLN A O 1
ATOM 719 N N . ARG A 1 94 ? -13.363 4.922 15.356 1.00 93.94 94 ARG A N 1
ATOM 720 C CA . ARG A 1 94 ? -14.475 3.998 15.066 1.00 93.94 94 ARG A CA 1
ATOM 721 C C . ARG A 1 94 ? -14.747 3.029 16.217 1.00 93.94 94 ARG A C 1
ATOM 723 O O . ARG A 1 94 ? -15.898 2.671 16.457 1.00 93.94 94 ARG A O 1
ATOM 730 N N . ALA A 1 95 ? -13.705 2.585 16.920 1.00 93.69 95 ALA A N 1
ATOM 731 C CA . ALA A 1 95 ? -13.845 1.724 18.089 1.00 93.69 95 ALA A CA 1
ATOM 732 C C . ALA A 1 95 ? -14.543 2.450 19.249 1.00 93.69 95 ALA A C 1
ATOM 734 O O . ALA A 1 95 ? -15.474 1.894 19.828 1.00 93.69 95 ALA A O 1
ATOM 735 N N . LYS A 1 96 ? -14.154 3.703 19.530 1.00 95.38 96 LYS A N 1
ATOM 736 C CA . LYS A 1 96 ? -14.801 4.543 20.551 1.00 95.38 96 LYS A CA 1
ATOM 737 C C . LYS A 1 96 ? -16.268 4.806 20.222 1.00 95.38 96 LYS A C 1
ATOM 739 O O . LYS A 1 96 ? -17.128 4.593 21.068 1.00 95.38 96 LYS A O 1
ATOM 744 N N . GLU A 1 97 ? -16.564 5.179 18.978 1.00 93.69 97 GLU A N 1
ATOM 745 C CA . GLU A 1 97 ? -17.940 5.403 18.516 1.00 93.69 97 GLU A CA 1
ATOM 746 C C . GLU A 1 97 ? -18.798 4.138 18.657 1.00 93.69 97 GLU A C 1
ATOM 748 O O . GLU A 1 97 ? -19.940 4.197 19.110 1.00 93.69 97 GLU A O 1
ATOM 753 N N . ARG A 1 98 ? -18.246 2.968 18.310 1.00 94.75 98 ARG A N 1
ATOM 754 C CA . ARG A 1 98 ? -18.938 1.681 18.460 1.00 94.75 98 ARG A CA 1
ATOM 755 C C . ARG A 1 98 ? -19.214 1.349 19.928 1.00 94.75 98 ARG A C 1
ATOM 757 O O . ARG A 1 98 ? -20.285 0.833 20.238 1.00 94.75 98 ARG A O 1
ATOM 764 N N . GLU A 1 99 ? -18.267 1.623 20.821 1.00 93.69 99 GLU A N 1
ATOM 765 C CA . GLU A 1 99 ? -18.434 1.414 22.263 1.00 93.69 99 GLU A CA 1
ATOM 766 C C . GLU A 1 99 ? -19.524 2.327 22.841 1.00 93.69 99 GLU A C 1
ATOM 768 O O . GLU A 1 99 ? -20.396 1.864 23.580 1.00 93.69 99 GLU A O 1
ATOM 773 N N . GLU A 1 100 ? -19.540 3.601 22.446 1.00 94.69 100 GLU A N 1
ATOM 774 C CA . GLU A 1 100 ? -20.585 4.553 22.833 1.00 94.69 100 GLU A CA 1
ATOM 775 C C . GLU A 1 100 ? -21.967 4.116 22.328 1.00 94.69 100 GLU A C 1
ATOM 777 O O . GLU A 1 100 ? -22.921 4.083 23.108 1.00 94.69 100 GLU A O 1
ATOM 782 N N . GLN A 1 101 ? -22.070 3.680 21.068 1.00 94.25 101 GLN A N 1
ATOM 783 C CA . GLN A 1 101 ? -23.313 3.148 20.496 1.00 94.25 101 GLN A CA 1
ATOM 784 C C . GLN A 1 101 ? -23.826 1.918 21.256 1.00 94.25 101 GLN A C 1
ATOM 786 O O . GLN A 1 101 ? -25.022 1.815 21.535 1.00 94.25 101 GLN A O 1
ATOM 791 N N . LEU A 1 102 ? -22.935 0.991 21.625 1.00 94.56 102 LEU A N 1
ATOM 792 C CA . LEU A 1 102 ? -23.292 -0.186 22.421 1.00 94.56 102 LEU A CA 1
ATOM 793 C C . LEU A 1 102 ? -23.783 0.206 23.819 1.00 94.56 102 LEU A C 1
ATOM 795 O O . LEU A 1 102 ? -24.765 -0.358 24.306 1.00 94.56 102 LEU A O 1
ATOM 799 N N . ARG A 1 103 ? -23.137 1.192 24.450 1.00 94.00 103 ARG A N 1
ATOM 800 C CA . ARG A 1 103 ? -23.530 1.704 25.768 1.00 94.00 103 ARG A CA 1
ATOM 801 C C . ARG A 1 103 ? -24.899 2.379 25.729 1.00 94.00 103 ARG A C 1
ATOM 803 O O . ARG A 1 103 ? -25.719 2.140 26.617 1.00 94.00 103 ARG A O 1
ATOM 810 N N . GLU A 1 104 ? -25.168 3.190 24.709 1.00 94.12 104 GLU A N 1
ATOM 811 C CA . GLU A 1 104 ? -26.491 3.789 24.514 1.00 94.12 104 GLU A CA 1
ATOM 812 C C . GLU A 1 104 ? -27.567 2.739 24.227 1.00 94.12 104 GLU A C 1
ATOM 814 O O . GLU A 1 104 ? -28.662 2.814 24.785 1.00 94.12 104 GLU A O 1
ATOM 819 N N . TYR A 1 105 ? -27.264 1.737 23.400 1.00 91.44 105 TYR A N 1
ATOM 820 C CA . TYR A 1 105 ? -28.185 0.640 23.114 1.00 91.44 105 TYR A CA 1
ATOM 821 C C . TYR A 1 105 ? -28.533 -0.154 24.379 1.00 91.44 105 TYR A C 1
ATOM 823 O O . TYR A 1 105 ? -29.708 -0.407 24.639 1.00 91.44 105 TYR A O 1
ATOM 831 N N . ALA A 1 106 ? -27.536 -0.482 25.208 1.00 94.56 106 ALA A N 1
ATOM 832 C CA . ALA A 1 106 ? -27.749 -1.156 26.487 1.00 94.56 106 ALA A CA 1
ATOM 833 C C . ALA A 1 106 ? -28.614 -0.320 27.444 1.00 94.56 106 ALA A C 1
ATOM 835 O O . ALA A 1 106 ? -29.505 -0.858 28.100 1.00 94.56 106 ALA A O 1
ATOM 836 N N . ARG A 1 107 ? -28.409 1.005 27.483 1.00 93.94 107 ARG A N 1
ATOM 837 C CA . ARG A 1 107 ? -29.249 1.915 28.273 1.00 93.94 107 ARG A CA 1
ATOM 838 C C . ARG A 1 107 ? -30.701 1.913 27.790 1.00 93.94 107 ARG A C 1
ATOM 840 O O . ARG A 1 107 ? -31.600 1.791 28.614 1.00 93.94 107 ARG A O 1
ATOM 847 N N . LYS A 1 108 ? -30.931 2.009 26.476 1.00 93.00 108 LYS A N 1
ATOM 848 C CA . LYS A 1 108 ? -32.284 1.963 25.893 1.00 93.00 108 LYS A CA 1
ATOM 849 C C . LYS A 1 108 ? -32.978 0.626 26.147 1.00 93.00 108 LYS A C 1
ATOM 851 O O . LYS A 1 108 ? -34.166 0.615 26.432 1.00 93.00 108 LYS A O 1
ATOM 856 N N . GLN A 1 109 ? -32.243 -0.485 26.076 1.00 88.50 109 GLN A N 1
ATOM 857 C CA . GLN A 1 109 ? -32.758 -1.817 26.414 1.00 88.50 109 GLN A CA 1
ATOM 858 C C . GLN A 1 109 ? -33.188 -1.904 27.887 1.00 88.50 109 GLN A C 1
ATOM 860 O O . GLN A 1 109 ? -34.259 -2.424 28.178 1.00 88.50 109 GLN A O 1
ATOM 865 N N . ALA A 1 110 ? -32.395 -1.351 28.811 1.00 88.62 110 ALA A N 1
ATOM 866 C CA . ALA A 1 110 ? -32.745 -1.316 30.232 1.00 88.62 110 ALA A CA 1
ATOM 867 C C . ALA A 1 110 ? -33.965 -0.421 30.520 1.00 88.62 110 ALA A C 1
ATOM 869 O O . ALA A 1 110 ? -34.845 -0.816 31.280 1.00 88.62 110 ALA A O 1
ATOM 870 N N . GLU A 1 111 ? -34.050 0.757 29.891 1.00 86.12 111 GLU A N 1
ATOM 871 C CA . GLU A 1 111 ? -35.230 1.631 29.993 1.00 86.12 111 GLU A CA 1
ATOM 872 C C . GLU A 1 111 ? -36.486 0.961 29.408 1.00 86.12 111 GLU A C 1
ATOM 874 O O . GLU A 1 111 ? -37.547 1.027 30.023 1.00 86.12 111 GLU A O 1
ATOM 879 N N . ALA A 1 112 ? -36.373 0.267 28.271 1.00 86.00 112 ALA A N 1
ATOM 880 C CA . ALA A 1 112 ? -37.482 -0.481 27.679 1.00 86.00 112 ALA A CA 1
ATOM 881 C C . ALA A 1 112 ? -37.943 -1.650 28.568 1.00 86.00 112 ALA A C 1
ATOM 883 O O . ALA A 1 112 ? -39.142 -1.884 28.683 1.00 86.00 112 ALA A O 1
ATOM 884 N N . ALA A 1 113 ? -37.014 -2.356 29.224 1.00 82.94 113 ALA A N 1
ATOM 885 C CA . ALA A 1 113 ? -37.350 -3.423 30.166 1.00 82.94 113 ALA A CA 1
ATOM 886 C C . ALA A 1 113 ? -38.124 -2.891 31.387 1.00 82.94 113 ALA A C 1
ATOM 888 O O . ALA A 1 113 ? -39.152 -3.458 31.742 1.00 82.94 113 ALA A O 1
ATOM 889 N N . LEU A 1 114 ? -37.690 -1.764 31.966 1.00 78.50 114 LEU A N 1
ATOM 890 C CA . LEU A 1 114 ? -38.398 -1.097 33.070 1.00 78.50 114 LEU A CA 1
ATOM 891 C C . LEU A 1 114 ? -39.791 -0.596 32.660 1.00 78.50 114 LEU A C 1
ATOM 893 O O . LEU A 1 114 ? -40.732 -0.652 33.447 1.00 78.50 114 LEU A O 1
ATOM 897 N N . GLN A 1 115 ? -39.944 -0.095 31.431 1.00 77.44 115 GLN A N 1
ATOM 898 C CA . GLN A 1 115 ? -41.254 0.306 30.913 1.00 77.44 115 GLN A CA 1
ATOM 899 C C . GLN A 1 115 ? -42.185 -0.890 30.704 1.00 77.44 115 GLN A C 1
ATOM 901 O O . GLN A 1 115 ? -43.362 -0.771 31.029 1.00 77.44 115 GLN A O 1
ATOM 906 N N . ALA A 1 116 ? -41.665 -2.021 30.212 1.00 75.38 116 ALA A N 1
ATOM 907 C CA . ALA A 1 116 ? -42.435 -3.253 30.057 1.00 75.38 116 ALA A CA 1
ATOM 908 C C . ALA A 1 116 ? -42.961 -3.760 31.410 1.00 75.38 116 ALA A C 1
ATOM 910 O O . ALA A 1 116 ? -44.136 -4.105 31.511 1.00 75.38 116 ALA A O 1
ATOM 911 N N . GLU A 1 117 ? -42.112 -3.730 32.442 1.00 68.81 117 GLU A N 1
ATOM 912 C CA . GLU A 1 117 ? -42.457 -4.117 33.815 1.00 68.81 117 GLU A CA 1
ATOM 913 C C . GLU A 1 117 ? -43.564 -3.213 34.393 1.00 68.81 117 GLU A C 1
ATOM 915 O O . GLU A 1 117 ? -44.588 -3.710 34.862 1.00 68.81 117 GLU A O 1
ATOM 920 N N . ASN A 1 118 ? -43.450 -1.891 34.216 1.00 67.44 118 ASN A N 1
ATOM 921 C CA . ASN A 1 118 ? -44.493 -0.948 34.636 1.00 67.44 118 ASN A CA 1
ATOM 922 C C . ASN A 1 118 ? -45.820 -1.119 33.869 1.00 67.44 118 ASN A C 1
ATOM 924 O O . ASN A 1 118 ? -46.880 -0.946 34.459 1.00 67.44 118 ASN A O 1
ATOM 928 N N . THR A 1 119 ? -45.813 -1.441 32.570 1.00 63.41 119 THR A N 1
ATOM 929 C CA . THR A 1 119 ? -47.068 -1.696 31.829 1.00 63.41 119 THR A CA 1
ATOM 930 C C . THR A 1 119 ? -47.755 -2.988 32.258 1.00 63.41 119 THR A C 1
ATOM 932 O O . THR A 1 119 ? -48.979 -3.014 32.339 1.00 63.41 119 THR A O 1
ATOM 935 N N . THR A 1 120 ? -46.993 -4.036 32.588 1.00 58.72 120 THR A N 1
ATOM 936 C CA . THR A 1 120 ? -47.569 -5.299 33.073 1.00 58.72 120 THR A CA 1
ATOM 937 C C . THR A 1 120 ? -48.188 -5.179 34.465 1.00 58.72 120 THR A C 1
ATOM 939 O O . THR A 1 120 ? -49.171 -5.857 34.748 1.00 58.72 120 THR A O 1
ATOM 942 N N . GLU A 1 121 ? -47.655 -4.307 35.327 1.00 58.53 121 GLU A N 1
ATOM 943 C CA . GLU A 1 121 ? -48.265 -4.020 36.632 1.00 58.53 121 GLU A CA 1
ATOM 944 C C . GLU A 1 121 ? -49.575 -3.226 36.492 1.00 58.53 121 GLU A C 1
ATOM 946 O O . GLU A 1 121 ? -50.545 -3.528 37.181 1.00 58.53 121 GLU A O 1
ATOM 951 N N . VAL A 1 122 ? -49.652 -2.276 35.550 1.00 57.69 122 VAL A N 1
ATOM 952 C CA . VAL A 1 122 ? -50.877 -1.492 35.297 1.00 57.69 122 VAL A CA 1
ATOM 953 C C . VAL A 1 122 ? -52.005 -2.356 34.708 1.00 57.69 122 VAL A C 1
ATOM 955 O O . VAL A 1 122 ? -53.156 -2.206 35.111 1.00 57.69 122 VAL A O 1
ATOM 958 N N . GLU A 1 123 ? -51.697 -3.300 33.811 1.00 56.66 123 GLU A N 1
ATOM 959 C CA . GLU A 1 123 ? -52.695 -4.231 33.250 1.00 56.66 123 GLU A CA 1
ATOM 960 C C . GLU A 1 123 ? -53.204 -5.253 34.290 1.00 56.66 123 GLU A C 1
ATOM 962 O O . GLU A 1 123 ? -54.387 -5.592 34.294 1.00 56.66 123 GLU A O 1
ATOM 967 N N . ALA A 1 124 ? -52.351 -5.695 35.224 1.00 54.53 124 ALA A N 1
ATOM 968 C CA . ALA A 1 124 ? -52.748 -6.601 36.308 1.00 54.53 124 ALA A CA 1
ATOM 969 C C . ALA A 1 124 ? -53.666 -5.933 37.355 1.00 54.53 124 ALA A C 1
ATOM 971 O O . ALA A 1 124 ? -54.504 -6.605 37.960 1.00 54.53 124 ALA A O 1
ATOM 972 N N . GLU A 1 125 ? -53.541 -4.619 37.568 1.00 54.16 125 GLU A N 1
ATOM 973 C CA . GLU A 1 125 ? -54.438 -3.854 38.447 1.00 54.16 125 GLU A CA 1
ATOM 974 C C . GLU A 1 125 ? -55.784 -3.494 37.771 1.00 54.16 125 GLU A C 1
ATOM 976 O O . GLU A 1 125 ? -56.817 -3.437 38.450 1.00 54.16 125 GLU A O 1
ATOM 981 N N . GLU A 1 126 ? -55.827 -3.316 36.442 1.00 52.53 126 GLU A N 1
ATOM 982 C CA . GLU A 1 126 ? -57.083 -3.113 35.689 1.00 52.53 126 G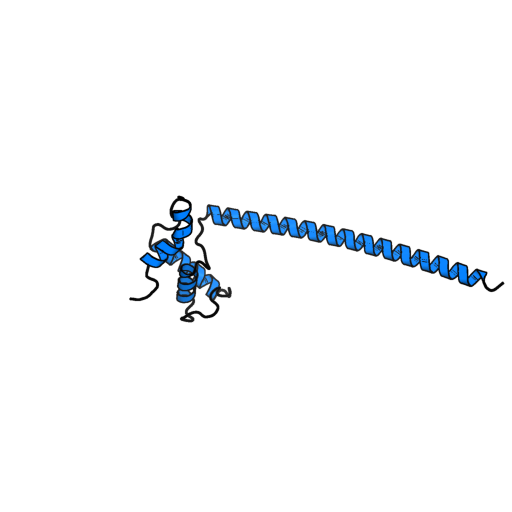LU A CA 1
ATOM 983 C C . GLU A 1 126 ? -57.939 -4.394 35.571 1.00 52.53 126 GLU A C 1
ATOM 985 O O . GLU A 1 126 ? -59.169 -4.323 35.665 1.00 52.53 126 GLU A O 1
ATOM 990 N N . GLU A 1 127 ? -57.333 -5.583 35.447 1.00 52.25 127 GLU A N 1
ATOM 991 C CA . GLU A 1 127 ? -58.082 -6.855 35.502 1.00 52.25 127 GLU A CA 1
ATOM 992 C C . GLU A 1 127 ? -58.629 -7.154 36.912 1.00 52.25 127 GLU A C 1
ATOM 994 O O . GLU A 1 127 ? -59.723 -7.698 37.049 1.00 52.25 127 GLU A O 1
ATOM 999 N N . ALA A 1 128 ? -57.939 -6.734 37.978 1.00 52.41 128 ALA A N 1
ATOM 1000 C CA . ALA A 1 128 ? -58.395 -6.945 39.357 1.00 52.41 128 ALA A CA 1
ATOM 1001 C C . ALA A 1 128 ? -59.556 -6.022 39.786 1.00 52.41 128 ALA A C 1
ATOM 1003 O O . ALA A 1 128 ? -60.225 -6.300 40.780 1.00 52.41 128 ALA A O 1
ATOM 1004 N N . THR A 1 129 ? -59.809 -4.929 39.059 1.00 51.59 129 THR A N 1
ATOM 1005 C CA . THR A 1 129 ? -60.875 -3.956 39.373 1.00 51.59 129 THR A CA 1
ATOM 1006 C C . THR A 1 129 ? -62.138 -4.114 38.521 1.00 51.59 129 THR A C 1
ATOM 1008 O O . THR A 1 129 ? -63.135 -3.443 38.785 1.00 51.59 129 THR A O 1
ATOM 1011 N N . THR A 1 130 ? -62.143 -5.017 37.534 1.00 50.09 130 THR A N 1
ATOM 1012 C CA . THR A 1 130 ? -63.309 -5.298 36.674 1.00 50.09 130 THR A CA 1
ATOM 1013 C C . THR A 1 130 ? -64.143 -6.519 37.103 1.00 50.09 130 THR A C 1
ATOM 1015 O O . THR A 1 130 ? -65.179 -6.776 36.491 1.00 50.09 130 THR A O 1
ATOM 1018 N N . GLU A 1 131 ? -63.759 -7.229 38.175 1.00 48.38 131 GLU A N 1
ATOM 1019 C CA . GLU A 1 131 ? -64.488 -8.395 38.723 1.00 48.38 131 GLU A CA 1
ATOM 1020 C C . GLU A 1 131 ? -65.350 -8.130 39.991 1.00 48.38 131 GLU A C 1
ATOM 1022 O O . GLU A 1 131 ? -65.914 -9.085 40.528 1.00 48.38 131 GLU A O 1
ATOM 1027 N N . GLU A 1 132 ? -65.530 -6.882 40.458 1.00 43.91 132 GLU A N 1
ATOM 1028 C CA . GLU A 1 132 ? -66.509 -6.540 41.529 1.00 43.91 132 GLU A CA 1
ATOM 1029 C C . GLU A 1 132 ? -67.882 -6.068 41.014 1.00 43.91 132 GLU A C 1
ATOM 1031 O O . GLU A 1 132 ? -67.941 -5.178 40.133 1.00 43.91 132 GLU A O 1
#

Radius of gyration: 29.42 Å; chains: 1; bounding box: 83×36×68 Å

Secondary structure (DSSP, 8-state):
--SS-HHHHHHHHTHHHHHHTPPPS--SHHHHHHHHHHHHHHHHTTPPPS-SS-SS--HHHHHHHHHHHTSS----HHHHHHHHHHHHHHHHHHHHHHHHHHHHHHHHHHHHHHHHHHHHHHHHHHHHHS--

Foldseek 3Di:
DPPPDLVLLQCLQQVVCVVVVHDRPDDDSVLLVVQLVVQLVVVVVVDDQPDPDQPDDRSSSSSSVCSNVVVDHDDDPVVVVVVVVVVVVVVVVVVVVVVVVVVVVVVVVVVVVVVVVVVVVVVVVVVVVVPD